Protein AF-A0AAV2DUT7-F1 (afdb_monomer_lite)

pLDDT: mean 78.94, std 16.52, range [27.44, 97.69]

Radius of gyration: 14.29 Å; chains: 1; bounding box: 32×25×36 Å

Structure (mmCIF, N/CA/C/O backbone):
data_AF-A0AAV2DUT7-F1
#
_entry.id   AF-A0AAV2DUT7-F1
#
loop_
_atom_site.group_PDB
_atom_site.id
_atom_site.type_symbol
_atom_site.label_atom_id
_atom_site.label_alt_id
_atom_site.label_comp_id
_atom_site.label_asym_id
_atom_site.label_entity_id
_atom_site.label_seq_id
_atom_site.pdbx_PDB_ins_code
_atom_site.Cartn_x
_atom_site.Cartn_y
_atom_site.Cartn_z
_atom_site.occupancy
_atom_site.B_iso_or_equiv
_atom_site.auth_seq_id
_atom_site.auth_comp_id
_atom_site.auth_asym_id
_atom_site.auth_atom_id
_atom_site.pdbx_PDB_model_num
ATOM 1 N N . MET A 1 1 ? 10.977 -15.217 5.627 1.00 29.53 1 MET A N 1
ATOM 2 C CA . MET A 1 1 ? 10.862 -13.806 5.208 1.00 29.53 1 MET A CA 1
ATOM 3 C C . MET A 1 1 ? 9.578 -13.704 4.399 1.00 29.53 1 MET A C 1
ATOM 5 O O . MET A 1 1 ? 9.556 -14.195 3.278 1.00 2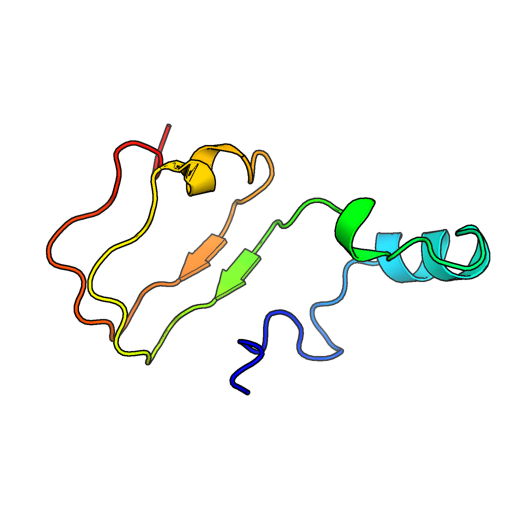9.53 1 MET A O 1
ATOM 9 N N . ASN A 1 2 ? 8.481 -13.234 5.002 1.00 27.44 2 ASN A N 1
ATOM 10 C CA . ASN A 1 2 ? 7.192 -13.102 4.314 1.00 27.44 2 ASN A CA 1
ATOM 11 C C . ASN A 1 2 ? 7.300 -11.937 3.328 1.00 27.44 2 ASN A C 1
ATOM 13 O O . ASN A 1 2 ? 6.962 -10.801 3.647 1.00 27.44 2 ASN A O 1
ATOM 17 N N . ILE A 1 3 ? 7.812 -12.218 2.133 1.00 36.19 3 ILE A N 1
ATOM 18 C CA . ILE A 1 3 ? 7.480 -11.402 0.975 1.00 36.19 3 ILE A CA 1
ATOM 19 C C . ILE A 1 3 ? 6.001 -11.702 0.773 1.00 36.19 3 ILE A C 1
ATOM 21 O O . ILE A 1 3 ? 5.636 -12.772 0.283 1.00 36.19 3 ILE A O 1
ATOM 25 N N . ILE A 1 4 ? 5.157 -10.811 1.301 1.00 45.97 4 ILE A N 1
ATOM 26 C CA . ILE A 1 4 ? 3.747 -10.690 0.939 1.00 45.97 4 ILE A CA 1
ATOM 27 C C . ILE A 1 4 ? 3.680 -11.016 -0.551 1.00 45.97 4 ILE A C 1
ATOM 29 O O . ILE A 1 4 ? 4.468 -10.476 -1.325 1.00 45.97 4 ILE A O 1
ATOM 33 N N . ARG A 1 5 ? 2.849 -11.980 -0.944 1.00 47.50 5 ARG A N 1
ATOM 34 C CA . ARG A 1 5 ? 2.687 -12.379 -2.345 1.00 47.50 5 ARG A CA 1
ATOM 35 C C . ARG A 1 5 ? 2.030 -11.213 -3.088 1.00 47.50 5 ARG A C 1
ATOM 37 O O . ARG A 1 5 ? 0.834 -11.252 -3.333 1.00 47.50 5 ARG A O 1
ATOM 44 N N . ILE A 1 6 ? 2.782 -10.144 -3.357 1.00 51.28 6 ILE A N 1
ATOM 45 C CA . ILE A 1 6 ? 2.273 -8.956 -4.048 1.00 51.28 6 ILE A CA 1
ATOM 46 C C . ILE A 1 6 ? 1.958 -9.327 -5.503 1.00 51.28 6 ILE A C 1
ATOM 48 O O . ILE A 1 6 ? 1.078 -8.730 -6.103 1.00 51.28 6 ILE A O 1
ATOM 52 N N . TRP A 1 7 ? 2.582 -10.383 -6.039 1.00 53.53 7 TRP A N 1
ATOM 53 C CA . TRP A 1 7 ? 2.377 -10.805 -7.417 1.00 53.53 7 TRP A CA 1
ATOM 54 C C . TRP A 1 7 ? 2.406 -12.337 -7.513 1.00 53.53 7 TRP A C 1
ATOM 56 O O . TRP A 1 7 ? 3.464 -12.961 -7.411 1.00 53.53 7 TRP A O 1
ATOM 66 N N . ASP A 1 8 ? 1.237 -12.964 -7.677 1.00 51.50 8 ASP A N 1
ATOM 67 C CA . ASP A 1 8 ? 1.174 -14.219 -8.436 1.00 51.50 8 ASP A CA 1
ATOM 68 C C . ASP A 1 8 ? 1.617 -13.887 -9.875 1.00 51.50 8 ASP A C 1
ATOM 70 O O . ASP A 1 8 ? 1.428 -12.756 -10.325 1.00 51.50 8 ASP A O 1
ATOM 74 N N . SER A 1 9 ? 2.204 -14.823 -10.624 1.00 54.22 9 SER A N 1
ATOM 75 C CA . SER A 1 9 ? 2.701 -14.548 -11.990 1.00 54.22 9 SER A CA 1
ATOM 76 C C . SER A 1 9 ? 1.618 -14.026 -12.944 1.00 54.22 9 SER A C 1
ATOM 78 O O . SER A 1 9 ? 1.925 -13.510 -14.012 1.00 54.22 9 SER A O 1
ATOM 80 N N . ARG A 1 10 ? 0.350 -14.160 -12.547 1.00 53.34 10 ARG A N 1
ATOM 81 C CA . ARG A 1 10 ? -0.848 -13.697 -13.249 1.00 53.34 10 ARG A CA 1
ATOM 82 C C . ARG A 1 10 ? -1.196 -12.224 -13.010 1.00 53.34 10 ARG A C 1
ATOM 84 O O . ARG A 1 10 ? -2.024 -11.705 -13.748 1.00 53.34 10 ARG A O 1
ATOM 91 N N . ASP A 1 11 ? -0.598 -11.573 -12.012 1.00 59.81 11 ASP A N 1
ATOM 92 C CA . ASP A 1 11 ? -0.911 -10.187 -11.628 1.00 59.81 11 ASP A CA 1
ATOM 93 C C . ASP A 1 11 ? 0.208 -9.189 -11.974 1.00 59.81 11 ASP A C 1
ATOM 95 O O . ASP A 1 11 ? 0.060 -7.998 -11.714 1.00 59.81 11 ASP A O 1
ATOM 99 N N . VAL A 1 12 ? 1.322 -9.650 -12.553 1.00 66.56 12 VAL A N 1
ATOM 100 C CA . VAL A 1 12 ? 2.432 -8.785 -12.977 1.00 66.56 12 VAL A CA 1
ATOM 101 C C . VAL A 1 12 ? 1.955 -7.871 -14.119 1.00 66.56 12 VAL A C 1
ATOM 103 O O . VAL A 1 12 ? 1.531 -8.398 -15.148 1.00 66.56 12 VAL A O 1
ATOM 106 N N . PRO A 1 13 ? 2.015 -6.529 -13.978 1.00 69.88 13 PRO A N 1
ATOM 107 C CA . PRO A 1 13 ? 1.582 -5.613 -15.031 1.00 69.88 13 PRO A CA 1
ATOM 108 C C . PRO A 1 13 ? 2.360 -5.819 -16.332 1.00 69.88 13 PRO A C 1
ATOM 110 O O . PRO A 1 13 ? 3.574 -6.029 -16.307 1.00 69.88 13 PRO A O 1
ATOM 113 N N . ASP A 1 14 ? 1.687 -5.682 -17.475 1.00 74.56 14 ASP A N 1
ATOM 114 C CA . ASP A 1 14 ? 2.316 -5.807 -18.796 1.00 74.56 14 ASP A CA 1
ATOM 115 C C . ASP A 1 14 ? 3.488 -4.828 -18.983 1.00 74.56 14 ASP A C 1
ATOM 117 O O . ASP A 1 14 ? 4.413 -5.110 -19.747 1.00 74.56 14 ASP A O 1
ATOM 121 N N . GLU A 1 15 ? 3.480 -3.678 -18.291 1.00 73.75 15 GLU A N 1
ATOM 122 C CA . GLU A 1 15 ? 4.614 -2.750 -18.280 1.00 73.75 15 GLU A CA 1
ATOM 123 C C . GLU A 1 15 ? 5.901 -3.394 -17.761 1.00 73.75 15 GLU A C 1
ATOM 125 O O . GLU A 1 15 ? 6.963 -3.118 -18.313 1.00 73.75 15 GLU A O 1
ATOM 130 N N . VAL A 1 16 ? 5.823 -4.283 -16.766 1.00 74.88 16 VAL A N 1
ATOM 131 C CA . VAL A 1 16 ? 6.994 -4.939 -16.159 1.00 74.88 16 VAL A CA 1
ATOM 132 C C . VAL A 1 16 ? 7.770 -5.737 -17.199 1.00 74.88 16 VAL A C 1
ATOM 134 O O . VAL A 1 16 ? 8.991 -5.632 -17.269 1.00 74.88 16 VAL A O 1
ATOM 137 N N . TYR A 1 17 ? 7.060 -6.485 -18.046 1.00 73.25 17 TYR A N 1
ATOM 138 C CA . TYR A 1 17 ? 7.669 -7.261 -19.128 1.00 73.25 17 TYR A CA 1
ATOM 139 C C . TYR A 1 17 ? 8.270 -6.375 -20.226 1.00 73.25 17 TYR A C 1
ATOM 141 O O . TYR A 1 17 ? 9.173 -6.806 -20.933 1.00 73.25 17 TYR A O 1
ATOM 149 N N . LYS A 1 18 ? 7.784 -5.137 -20.385 1.00 75.06 18 LYS A N 1
ATOM 150 C CA . LYS A 1 18 ? 8.330 -4.177 -21.360 1.00 75.06 18 LYS A CA 1
ATOM 151 C C . LYS A 1 18 ? 9.584 -3.485 -20.840 1.00 75.06 18 LYS A C 1
ATOM 153 O O . LYS A 1 18 ? 10.457 -3.149 -21.634 1.00 75.06 18 LYS A O 1
ATOM 158 N N . ILE A 1 19 ? 9.661 -3.247 -19.532 1.00 74.88 19 ILE A N 1
ATOM 159 C CA . ILE A 1 19 ? 10.804 -2.563 -18.924 1.00 74.88 19 ILE A CA 1
ATOM 160 C C . ILE A 1 19 ? 11.897 -3.529 -18.473 1.00 74.88 19 ILE A C 1
ATOM 162 O O . ILE A 1 19 ? 13.040 -3.107 -18.388 1.00 74.88 19 ILE A O 1
ATOM 166 N N . SER A 1 20 ? 11.602 -4.810 -18.219 1.00 68.62 20 SER A N 1
ATOM 167 C CA . SER A 1 20 ? 12.617 -5.776 -17.764 1.00 68.62 20 SER A CA 1
ATOM 168 C C . SER A 1 20 ? 13.816 -5.867 -18.706 1.00 68.62 20 SER A C 1
ATOM 170 O O . SER A 1 20 ? 14.938 -6.045 -18.247 1.00 68.62 20 SER A O 1
ATOM 172 N N . ASP A 1 21 ? 13.574 -5.687 -20.005 1.00 70.25 21 ASP A N 1
ATOM 173 C CA . ASP A 1 21 ? 14.603 -5.713 -21.047 1.00 70.25 21 ASP A CA 1
ATOM 174 C C . ASP A 1 21 ? 15.287 -4.344 -21.242 1.00 70.25 21 ASP A C 1
ATOM 176 O O . ASP A 1 21 ? 16.297 -4.246 -21.936 1.00 70.25 21 ASP A O 1
ATOM 180 N N . ALA A 1 22 ? 14.731 -3.282 -20.648 1.00 71.19 22 ALA A N 1
ATOM 181 C CA . ALA A 1 22 ? 15.178 -1.895 -20.781 1.00 71.19 22 ALA A CA 1
ATOM 182 C C . ALA A 1 22 ? 15.895 -1.346 -19.531 1.00 71.19 22 ALA A C 1
ATOM 184 O O . ALA A 1 22 ? 16.528 -0.295 -19.619 1.00 71.19 22 ALA A O 1
ATOM 185 N N . LEU A 1 23 ? 15.789 -2.025 -18.386 1.00 72.31 23 LEU A N 1
ATOM 186 C CA . LEU A 1 23 ? 16.390 -1.610 -17.117 1.00 72.31 23 LEU A CA 1
ATOM 187 C C . LEU A 1 23 ? 17.884 -1.964 -17.061 1.00 72.31 23 LEU A C 1
ATOM 189 O O . LEU A 1 23 ? 18.303 -3.043 -17.488 1.00 72.31 23 LEU A O 1
ATOM 193 N N . GLY A 1 24 ? 18.693 -1.046 -16.528 1.00 73.62 24 GLY A N 1
ATOM 194 C CA . GLY A 1 24 ? 20.133 -1.251 -16.349 1.00 73.62 24 GLY A CA 1
ATOM 195 C C . GLY A 1 24 ? 20.459 -2.264 -15.245 1.00 73.62 24 GLY A C 1
ATOM 196 O O . GLY A 1 24 ? 19.634 -2.552 -14.377 1.00 73.62 24 GLY A O 1
ATOM 197 N N . GLU A 1 25 ? 21.687 -2.797 -15.231 1.00 71.88 25 GLU A N 1
ATOM 198 C CA . GLU A 1 25 ? 22.143 -3.658 -14.131 1.00 71.88 25 GLU A CA 1
ATOM 199 C C . GLU A 1 25 ? 21.997 -2.933 -12.782 1.00 71.88 25 GLU A C 1
ATOM 201 O O . GLU A 1 25 ? 22.658 -1.930 -12.518 1.00 71.88 25 GLU A O 1
ATOM 206 N N . GLY A 1 26 ? 21.124 -3.457 -11.918 1.00 72.00 26 GLY A N 1
ATOM 207 C CA . GLY A 1 26 ? 20.854 -2.910 -10.586 1.00 72.00 26 GLY A CA 1
ATOM 208 C C . GLY A 1 26 ? 19.537 -2.146 -10.461 1.00 72.00 26 GLY A C 1
ATOM 209 O O . GLY A 1 26 ? 19.092 -1.928 -9.333 1.00 72.00 26 GLY A O 1
ATOM 210 N N . GLU A 1 27 ? 18.878 -1.813 -11.571 1.00 70.94 27 GLU A N 1
ATOM 211 C CA . GLU A 1 27 ? 17.541 -1.230 -11.532 1.00 70.94 27 GLU A CA 1
ATOM 212 C C . GLU A 1 27 ? 16.493 -2.315 -11.299 1.00 70.94 27 GLU A C 1
ATOM 214 O O . GLU A 1 27 ? 16.446 -3.362 -11.953 1.00 70.94 27 GLU A O 1
ATOM 219 N N . LYS A 1 28 ? 15.641 -2.074 -10.310 1.00 76.62 28 LYS A N 1
ATOM 220 C CA . LYS A 1 28 ? 14.592 -3.007 -9.933 1.00 76.62 28 LYS A CA 1
ATOM 221 C C . LYS A 1 28 ? 13.311 -2.587 -10.622 1.00 76.62 28 LYS A C 1
ATOM 223 O O . LYS A 1 28 ? 12.865 -1.460 -10.464 1.00 76.62 28 LYS A O 1
ATOM 228 N N . TRP A 1 29 ? 12.665 -3.509 -11.324 1.00 71.75 29 TRP A N 1
ATOM 229 C CA . TRP A 1 29 ? 11.432 -3.204 -12.055 1.00 71.75 29 TRP A CA 1
ATOM 230 C C . TRP A 1 29 ? 10.317 -2.627 -11.172 1.00 71.75 29 TRP A C 1
ATOM 232 O O . TRP A 1 29 ? 9.505 -1.839 -11.643 1.00 71.75 29 TRP A O 1
ATOM 242 N N . TRP A 1 30 ? 10.302 -2.965 -9.880 1.00 73.75 30 TRP A N 1
ATOM 243 C CA . TRP A 1 30 ? 9.336 -2.432 -8.919 1.00 73.75 30 TRP A CA 1
ATOM 244 C C . TRP A 1 30 ? 9.610 -0.982 -8.492 1.00 73.75 30 TRP A C 1
ATOM 246 O O . TRP A 1 30 ? 8.787 -0.403 -7.796 1.00 73.75 30 TRP A O 1
ATOM 256 N N . GLU A 1 31 ? 10.745 -0.393 -8.871 1.00 73.38 31 GLU A N 1
ATOM 257 C CA . GLU A 1 31 ? 11.009 1.047 -8.721 1.00 73.38 31 GLU A CA 1
ATOM 258 C C . GLU A 1 31 ? 10.461 1.850 -9.912 1.00 73.38 31 GLU A C 1
ATOM 260 O O . GLU A 1 31 ? 10.322 3.065 -9.823 1.00 73.38 31 GLU A O 1
ATOM 265 N N . ALA A 1 32 ? 10.128 1.173 -11.014 1.00 70.12 32 ALA A N 1
ATOM 266 C CA . ALA A 1 32 ? 9.673 1.779 -12.262 1.00 70.12 32 ALA A CA 1
ATOM 267 C C . ALA A 1 32 ? 8.185 1.518 -12.567 1.00 70.12 32 ALA A C 1
ATOM 269 O O . ALA A 1 32 ? 7.663 2.042 -13.550 1.00 70.12 32 ALA A O 1
ATOM 270 N N . VAL A 1 33 ? 7.497 0.713 -11.747 1.00 76.19 33 VAL A N 1
ATOM 271 C CA . VAL A 1 33 ? 6.072 0.398 -11.913 1.00 76.19 33 VAL A CA 1
ATOM 272 C C . VAL A 1 33 ? 5.309 0.707 -10.639 1.00 76.19 33 VAL A C 1
ATOM 274 O O . VAL A 1 33 ? 5.572 0.141 -9.579 1.00 76.19 33 VAL A O 1
ATOM 277 N N . GLU A 1 34 ? 4.319 1.580 -10.779 1.00 82.75 34 GLU A N 1
ATOM 278 C CA . GLU A 1 34 ? 3.425 1.969 -9.697 1.00 82.75 34 GLU A CA 1
ATOM 279 C C . GLU A 1 34 ? 2.463 0.833 -9.316 1.00 82.75 34 GLU A C 1
ATOM 281 O O . GLU A 1 34 ? 1.884 0.148 -10.167 1.00 82.75 34 GLU A O 1
ATOM 286 N N . LEU A 1 35 ? 2.256 0.646 -8.011 1.00 83.88 35 LEU A N 1
ATOM 287 C CA . LEU A 1 35 ? 1.421 -0.430 -7.483 1.00 83.88 35 LEU A CA 1
ATOM 288 C C . LEU A 1 35 ? -0.070 -0.088 -7.600 1.00 83.88 35 LEU A C 1
ATOM 290 O O . LEU A 1 35 ? -0.550 0.824 -6.938 1.00 83.88 35 LEU A O 1
ATOM 294 N N . GLN A 1 36 ? -0.828 -0.876 -8.368 1.00 86.69 36 GLN A N 1
ATOM 295 C CA . GLN A 1 36 ? -2.281 -0.686 -8.506 1.00 86.69 36 GLN A CA 1
ATOM 296 C C . GLN A 1 36 ? -3.117 -1.520 -7.534 1.00 86.69 36 GLN A C 1
ATOM 298 O O . GLN A 1 36 ? -4.229 -1.128 -7.177 1.00 86.69 36 GLN A O 1
ATOM 303 N N . LYS A 1 37 ? -2.609 -2.680 -7.110 1.00 86.00 37 LYS A N 1
ATOM 304 C CA . LYS A 1 37 ? -3.325 -3.600 -6.222 1.00 86.00 37 LYS A CA 1
ATOM 305 C C . LYS A 1 37 ? -2.408 -4.074 -5.106 1.00 86.00 37 LYS A C 1
ATOM 307 O O . LYS A 1 37 ? -1.333 -4.598 -5.372 1.00 86.00 37 LYS A O 1
ATOM 312 N N . LEU A 1 38 ? -2.856 -3.942 -3.864 1.00 87.12 38 LEU A N 1
ATOM 313 C CA . LEU A 1 38 ? -2.137 -4.377 -2.674 1.00 87.12 38 LEU A CA 1
ATOM 314 C C . LEU A 1 38 ? -3.028 -5.311 -1.858 1.00 87.12 38 LEU A C 1
ATOM 316 O O . LEU A 1 38 ? -4.020 -4.896 -1.255 1.00 87.12 38 LEU A O 1
ATOM 320 N N . ILE A 1 39 ? -2.671 -6.594 -1.848 1.00 89.12 39 ILE A N 1
ATOM 321 C CA . ILE A 1 39 ? -3.402 -7.635 -1.126 1.00 89.12 39 ILE A CA 1
ATOM 322 C C . ILE A 1 39 ? -2.595 -8.044 0.103 1.00 89.12 39 ILE A C 1
ATOM 324 O O . ILE A 1 3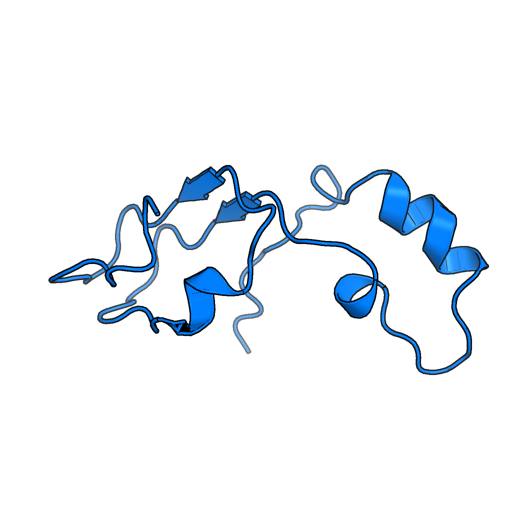9 ? -1.560 -8.698 0.010 1.00 89.12 39 ILE A O 1
ATOM 328 N N . LEU A 1 40 ? -3.100 -7.659 1.269 1.00 89.75 40 LEU A N 1
ATOM 329 C CA . LEU A 1 40 ? -2.518 -7.932 2.583 1.00 89.75 40 LEU A CA 1
ATOM 330 C C . LEU A 1 40 ? -3.472 -8.750 3.459 1.00 89.75 40 LEU A C 1
ATOM 332 O O . LEU A 1 40 ? -3.318 -8.797 4.680 1.00 89.75 40 LEU A O 1
ATOM 336 N N . ALA A 1 41 ? -4.470 -9.383 2.845 1.00 91.56 41 ALA A N 1
ATOM 337 C CA . ALA A 1 41 ? -5.478 -10.154 3.547 1.00 91.56 41 ALA A CA 1
ATOM 338 C C . ALA A 1 41 ? -4.872 -11.335 4.324 1.00 91.56 41 ALA A C 1
ATOM 340 O O . ALA A 1 41 ? -3.875 -11.915 3.891 1.00 91.56 41 ALA A O 1
ATOM 341 N N . HIS A 1 42 ? -5.518 -11.721 5.427 1.00 94.31 42 HIS A N 1
ATOM 342 C CA . HIS A 1 42 ? -5.119 -12.850 6.279 1.00 94.31 42 HIS A CA 1
ATOM 343 C C . HIS A 1 42 ? -3.715 -12.706 6.887 1.00 94.31 42 HIS A C 1
ATOM 345 O O . HIS A 1 42 ? -2.920 -13.646 6.872 1.00 94.31 42 HIS A O 1
ATOM 351 N N . ASN A 1 43 ? -3.419 -11.528 7.434 1.00 92.12 43 ASN A N 1
ATOM 352 C CA . ASN A 1 43 ? -2.200 -11.273 8.199 1.00 92.12 43 ASN A CA 1
ATOM 353 C C . ASN A 1 43 ? -2.548 -10.811 9.624 1.00 92.12 43 ASN A C 1
ATOM 355 O O . ASN A 1 43 ? -3.701 -10.801 10.044 1.00 92.12 43 ASN A O 1
ATOM 359 N N . GLU A 1 44 ? -1.529 -10.445 10.395 1.00 96.75 44 GLU A N 1
ATOM 360 C CA . GLU A 1 44 ? -1.680 -9.923 11.754 1.00 96.75 44 GLU A CA 1
ATOM 361 C C . GLU A 1 44 ? -1.344 -8.428 11.826 1.00 96.75 44 GLU A C 1
ATOM 363 O O . GLU A 1 44 ? -0.748 -7.964 12.792 1.00 96.75 44 GLU A O 1
ATOM 368 N N . ILE A 1 45 ? -1.677 -7.665 10.781 1.00 95.00 45 ILE A N 1
ATOM 369 C CA . ILE A 1 45 ? -1.367 -6.233 10.731 1.00 95.00 45 ILE A CA 1
ATOM 370 C C . ILE A 1 45 ? -2.276 -5.503 11.721 1.00 95.00 45 ILE A C 1
ATOM 372 O O . ILE A 1 45 ? -3.497 -5.587 11.614 1.00 95.00 45 ILE A O 1
ATOM 376 N N . GLU A 1 46 ? -1.675 -4.793 12.672 1.00 96.69 46 GLU A N 1
ATOM 377 C CA . GLU A 1 46 ? -2.379 -3.999 13.692 1.00 96.69 46 GLU A CA 1
ATOM 378 C C . GLU A 1 46 ? -2.443 -2.509 13.337 1.00 96.69 46 GLU A C 1
ATOM 380 O O . GLU A 1 46 ? -3.379 -1.820 13.734 1.00 96.69 46 GLU A O 1
ATOM 385 N N . LEU A 1 47 ? -1.469 -2.027 12.559 1.00 94.56 47 LEU A N 1
ATOM 386 C CA . LEU A 1 47 ? -1.339 -0.636 12.137 1.00 94.56 47 LEU A CA 1
ATOM 387 C C . LEU A 1 47 ? -0.829 -0.569 10.695 1.00 94.56 47 LEU A C 1
ATOM 389 O O . LEU A 1 47 ? 0.081 -1.308 10.312 1.00 94.56 47 LEU A O 1
ATOM 393 N N . LEU A 1 48 ? -1.368 0.368 9.921 1.00 92.38 48 LEU A N 1
ATOM 394 C CA . LEU A 1 48 ? -0.816 0.774 8.631 1.00 92.38 48 LEU A CA 1
ATOM 395 C C . LEU A 1 48 ? -0.240 2.185 8.735 1.00 92.38 48 LEU A C 1
ATOM 397 O O . LEU A 1 48 ? -0.781 3.037 9.432 1.00 92.38 48 LEU A O 1
ATOM 401 N N . LYS A 1 49 ? 0.864 2.430 8.033 1.00 91.75 49 LYS A N 1
ATOM 402 C CA . LYS A 1 49 ? 1.522 3.739 8.010 1.00 91.75 49 LYS A CA 1
ATOM 403 C C . LYS A 1 49 ? 0.839 4.684 7.021 1.00 91.75 49 LYS A C 1
ATOM 405 O O . LYS A 1 49 ? 0.360 4.243 5.980 1.00 91.75 49 LYS A O 1
ATOM 410 N N . GLU A 1 50 ? 0.924 5.985 7.296 1.00 92.25 50 GLU A N 1
ATOM 411 C CA . GLU A 1 50 ? 0.488 7.057 6.381 1.00 92.25 50 GLU A CA 1
ATOM 412 C C . GLU A 1 50 ? 1.260 7.066 5.046 1.00 92.25 50 GLU A C 1
ATOM 414 O O . GLU A 1 50 ? 0.788 7.626 4.060 1.00 92.25 50 GLU A O 1
ATOM 419 N N . ASP A 1 51 ? 2.409 6.381 4.971 1.00 90.00 51 ASP A N 1
ATOM 420 C CA . ASP A 1 51 ? 3.190 6.201 3.737 1.00 90.00 51 ASP A CA 1
ATOM 421 C C . ASP A 1 51 ? 2.396 5.509 2.611 1.00 90.00 51 ASP A C 1
ATOM 423 O O . ASP A 1 51 ? 2.802 5.577 1.452 1.00 90.00 51 ASP A O 1
ATOM 427 N N . LEU A 1 52 ? 1.249 4.883 2.921 1.00 88.94 52 LEU A N 1
ATOM 428 C CA . LEU A 1 52 ? 0.283 4.384 1.931 1.00 88.94 52 LEU A CA 1
ATOM 429 C C . LEU A 1 52 ? -0.103 5.441 0.891 1.00 88.94 52 LEU A C 1
ATOM 431 O O . LEU A 1 52 ? -0.346 5.084 -0.259 1.00 88.94 52 LEU A O 1
ATOM 435 N N . ARG A 1 53 ? -0.081 6.728 1.259 1.00 89.94 53 ARG A N 1
ATOM 436 C CA . ARG A 1 53 ? -0.368 7.844 0.346 1.00 89.94 53 ARG A CA 1
ATOM 437 C C . ARG A 1 53 ? 0.607 7.965 -0.825 1.00 89.94 53 ARG A C 1
ATOM 439 O O . ARG A 1 53 ? 0.286 8.593 -1.826 1.00 89.94 53 ARG A O 1
ATOM 446 N N . ASN A 1 54 ? 1.801 7.379 -0.705 1.00 89.62 54 ASN A N 1
ATOM 447 C CA . ASN A 1 54 ? 2.791 7.379 -1.780 1.00 89.62 54 ASN A CA 1
ATOM 448 C C . ASN A 1 54 ? 2.413 6.405 -2.903 1.00 89.62 54 ASN A C 1
ATOM 450 O O . ASN A 1 54 ? 2.928 6.528 -4.010 1.00 89.62 54 ASN A O 1
ATOM 454 N N . LEU A 1 55 ? 1.508 5.455 -2.645 1.00 88.06 55 LEU A N 1
ATOM 455 C CA . LEU A 1 55 ? 0.998 4.526 -3.651 1.00 88.06 55 LEU A CA 1
ATOM 456 C C . LEU A 1 55 ? -0.117 5.201 -4.462 1.00 88.06 55 LEU A C 1
ATOM 458 O O . LEU A 1 55 ? -1.278 4.807 -4.406 1.00 88.06 55 LEU A O 1
ATOM 462 N N . THR A 1 56 ? 0.247 6.245 -5.206 1.00 88.31 56 THR A N 1
ATOM 463 C CA . THR A 1 56 ? -0.692 7.158 -5.890 1.00 88.31 56 THR A CA 1
ATOM 464 C C . THR A 1 56 ? -1.586 6.481 -6.932 1.00 88.31 56 THR A C 1
ATOM 466 O O . THR A 1 56 ? -2.672 6.973 -7.223 1.00 88.31 56 THR A O 1
ATOM 469 N N . GLN A 1 57 ? -1.162 5.332 -7.465 1.00 88.75 57 GLN A N 1
ATOM 470 C CA . GLN A 1 57 ? -1.922 4.552 -8.444 1.00 88.75 57 GLN A CA 1
ATOM 471 C C . GLN A 1 57 ? -2.697 3.380 -7.819 1.00 88.75 57 GLN A C 1
ATOM 473 O O . GLN A 1 57 ? -3.289 2.580 -8.552 1.00 88.75 57 GLN A O 1
ATOM 478 N N . LEU A 1 58 ? -2.698 3.243 -6.487 1.00 88.50 58 LEU A N 1
ATOM 479 C CA . LEU A 1 58 ? -3.359 2.139 -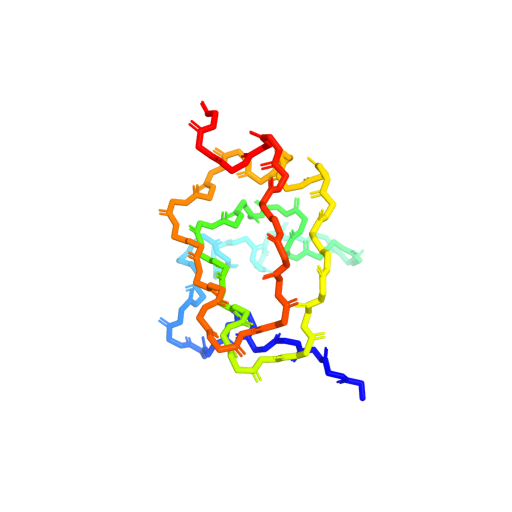5.799 1.00 88.50 58 LEU A CA 1
ATOM 480 C C . LEU A 1 58 ? -4.880 2.274 -5.905 1.00 88.50 58 LEU A C 1
ATOM 482 O O . LEU A 1 58 ? -5.486 3.191 -5.366 1.00 88.50 58 LEU A O 1
ATOM 486 N N . THR A 1 59 ? -5.512 1.310 -6.567 1.00 89.94 59 THR A N 1
ATOM 487 C CA . THR A 1 59 ? -6.971 1.263 -6.766 1.00 89.94 59 THR A CA 1
ATOM 488 C C . THR A 1 59 ? -7.633 0.127 -5.996 1.00 89.94 59 THR A C 1
ATOM 490 O O . THR A 1 59 ? -8.836 0.165 -5.743 1.00 89.94 59 THR A 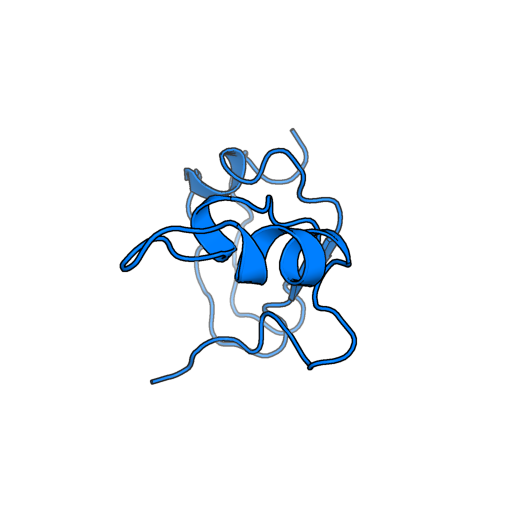O 1
ATOM 493 N N . VAL A 1 60 ? -6.862 -0.891 -5.602 1.00 89.62 60 VAL A N 1
ATOM 494 C CA . VAL A 1 60 ? -7.359 -2.028 -4.821 1.00 89.62 60 VAL A CA 1
ATOM 495 C C . VAL A 1 60 ? -6.478 -2.233 -3.600 1.00 89.62 60 VAL A C 1
ATOM 497 O O . VAL A 1 60 ? -5.308 -2.581 -3.724 1.00 89.62 60 VAL A O 1
ATOM 500 N N . LEU A 1 61 ? -7.065 -2.101 -2.414 1.00 91.56 61 LEU A N 1
ATOM 501 C CA . LEU A 1 61 ? -6.424 -2.413 -1.140 1.00 91.56 61 LEU A CA 1
ATOM 502 C C . LEU A 1 61 ? -7.273 -3.444 -0.395 1.00 91.56 61 LEU A C 1
ATOM 504 O O . LEU A 1 61 ? -8.389 -3.148 0.028 1.00 91.56 61 LEU A O 1
ATOM 508 N N . ASN A 1 62 ? -6.760 -4.666 -0.235 1.00 92.75 62 ASN A N 1
ATOM 509 C CA . ASN A 1 62 ? -7.445 -5.710 0.527 1.00 92.75 62 ASN A CA 1
ATOM 510 C C . ASN A 1 62 ? -6.722 -5.976 1.849 1.00 92.75 62 ASN A C 1
ATOM 512 O O . ASN A 1 62 ? -5.647 -6.574 1.872 1.00 92.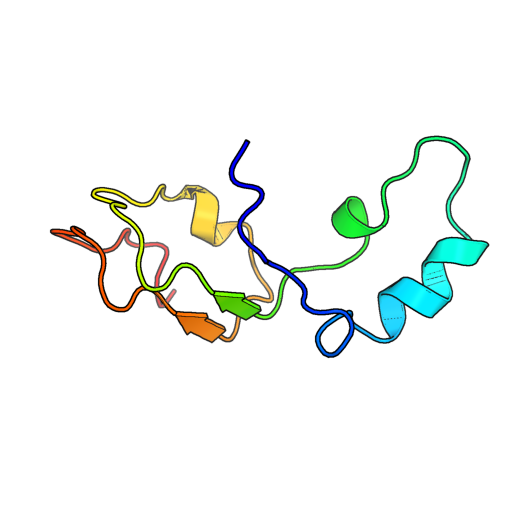75 62 ASN A O 1
ATOM 516 N N . LEU A 1 63 ? -7.364 -5.571 2.942 1.00 93.44 63 LEU A N 1
ATOM 517 C CA . LEU A 1 63 ? -6.883 -5.710 4.318 1.00 93.44 63 LEU A CA 1
ATOM 518 C C . LEU A 1 63 ? -7.718 -6.696 5.142 1.00 93.44 63 LEU A C 1
ATOM 520 O O . LEU A 1 63 ? -7.568 -6.756 6.361 1.00 93.44 63 LEU A O 1
ATOM 524 N N . SER A 1 64 ? -8.610 -7.458 4.50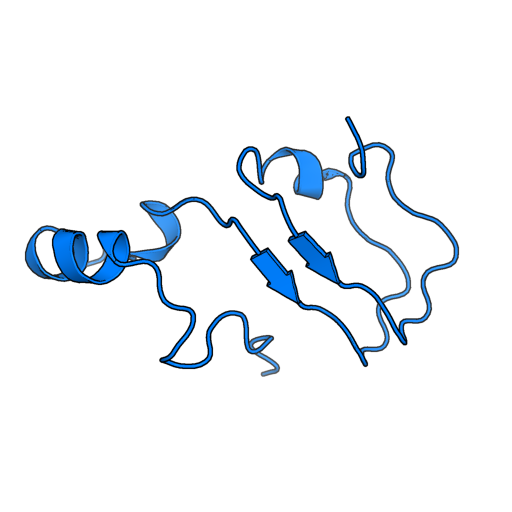5 1.00 93.81 64 SER A N 1
ATOM 525 C CA . SER A 1 64 ? -9.513 -8.375 5.209 1.00 93.81 64 SER A CA 1
ATOM 526 C C . SER A 1 64 ? -8.757 -9.379 6.084 1.00 93.81 64 SER A C 1
ATOM 528 O O . SER A 1 64 ? -7.658 -9.813 5.749 1.00 93.81 64 SER A O 1
ATOM 530 N N . ASN A 1 65 ? -9.352 -9.768 7.214 1.00 96.38 65 ASN A N 1
ATOM 531 C CA . ASN A 1 65 ? -8.741 -10.699 8.168 1.00 96.38 65 ASN A CA 1
ATOM 532 C C . ASN A 1 65 ? -7.357 -10.226 8.658 1.00 96.38 65 ASN A C 1
ATOM 534 O O . ASN A 1 65 ? -6.379 -10.962 8.570 1.00 96.38 65 ASN A O 1
ATOM 538 N N . ASN A 1 66 ? -7.299 -8.986 9.150 1.00 96.25 66 ASN A N 1
ATOM 539 C CA . ASN A 1 66 ? -6.177 -8.423 9.906 1.00 96.25 66 ASN A CA 1
ATOM 540 C C . ASN A 1 66 ? -6.627 -8.009 11.315 1.00 96.25 66 ASN A C 1
ATOM 542 O O . ASN A 1 66 ? -7.787 -8.197 11.683 1.00 96.25 66 ASN A O 1
ATOM 546 N N . LYS A 1 67 ? -5.711 -7.443 12.104 1.00 97.69 67 LYS A N 1
ATOM 547 C CA . LYS A 1 67 ? -5.950 -6.962 13.474 1.00 97.69 67 LYS A CA 1
ATOM 548 C C . LYS A 1 67 ? -6.034 -5.428 13.550 1.00 97.69 67 LYS A C 1
ATOM 550 O O . LYS A 1 67 ? -5.815 -4.853 14.612 1.00 97.69 67 LYS A O 1
ATOM 555 N N . LEU A 1 68 ? -6.315 -4.769 12.423 1.00 95.94 68 LEU A N 1
ATOM 556 C CA . LEU A 1 68 ? -6.375 -3.312 12.327 1.00 95.94 68 LEU A CA 1
ATOM 557 C C . LEU A 1 68 ? -7.486 -2.761 13.218 1.00 95.94 68 LEU A C 1
ATOM 559 O O . LEU A 1 68 ? -8.637 -3.182 13.109 1.00 95.94 68 LEU A O 1
ATOM 563 N N . GLN A 1 69 ? -7.130 -1.807 14.074 1.00 94.94 69 GLN A N 1
ATOM 564 C CA . GLN A 1 69 ? -8.097 -1.077 14.901 1.00 94.94 69 GLN A CA 1
ATOM 565 C C . GLN A 1 69 ? -8.626 0.169 14.186 1.00 94.94 69 GLN A C 1
ATOM 567 O O . GLN A 1 69 ? -9.775 0.557 14.380 1.00 94.94 69 GLN A O 1
ATOM 572 N N . GLU A 1 70 ? -7.799 0.760 13.327 1.00 94.00 70 GLU A N 1
ATOM 573 C CA . GLU A 1 70 ? -8.107 1.943 12.534 1.00 94.00 70 GLU A CA 1
ATOM 574 C C . GLU A 1 70 ? -7.399 1.882 11.176 1.00 94.00 70 GLU A C 1
ATOM 576 O O . GLU A 1 70 ? -6.472 1.092 10.967 1.00 94.00 70 GLU A O 1
ATOM 581 N N . LEU A 1 71 ? -7.859 2.715 10.242 1.00 92.19 71 LEU A N 1
ATOM 582 C CA . LEU A 1 71 ? -7.184 2.954 8.971 1.00 92.19 71 LEU A CA 1
ATOM 583 C C . LEU A 1 71 ? -6.496 4.327 9.019 1.00 92.19 71 LEU A C 1
ATOM 585 O O . LEU A 1 71 ? -7.084 5.259 9.570 1.00 92.19 71 LEU A O 1
ATOM 589 N N . PRO A 1 72 ? -5.288 4.469 8.440 1.00 91.94 72 PRO A N 1
ATOM 590 C CA . PRO A 1 72 ? -4.626 5.763 8.322 1.00 91.94 72 PRO A CA 1
ATOM 591 C C . PRO A 1 72 ? -5.429 6.691 7.406 1.00 91.94 72 PRO A C 1
ATOM 593 O O . PRO A 1 72 ? -6.158 6.222 6.526 1.00 91.94 72 PRO A O 1
ATOM 596 N N . SER A 1 73 ? -5.257 8.004 7.577 1.00 91.88 73 SER A N 1
ATOM 597 C CA . SER A 1 73 ? -5.981 9.011 6.782 1.00 91.88 73 SER A CA 1
ATOM 598 C C . SER A 1 73 ? -5.722 8.891 5.280 1.00 91.88 73 SER A C 1
ATOM 600 O O . SER A 1 73 ? -6.601 9.187 4.480 1.00 91.88 73 SER A O 1
ATOM 602 N N . ALA A 1 74 ? -4.555 8.360 4.913 1.00 90.25 74 ALA A N 1
ATOM 603 C CA . ALA A 1 74 ? -4.183 8.038 3.543 1.00 90.25 74 ALA A CA 1
ATOM 604 C C . ALA A 1 74 ? -5.133 7.061 2.812 1.00 90.25 74 ALA A C 1
ATOM 606 O O . ALA A 1 74 ? -5.062 6.957 1.590 1.00 90.25 74 ALA A O 1
ATOM 607 N N . VAL A 1 75 ? -5.984 6.294 3.509 1.00 87.62 75 VAL A N 1
ATOM 608 C CA . VAL A 1 75 ? -6.934 5.380 2.850 1.00 87.62 75 VAL A CA 1
ATOM 609 C C . VAL A 1 75 ? -8.212 6.136 2.478 1.00 87.62 75 VAL A C 1
ATOM 611 O O . VAL A 1 75 ? -9.066 6.370 3.330 1.00 87.62 75 VAL A O 1
ATOM 614 N N . GLY A 1 76 ? -8.373 6.445 1.187 1.00 73.25 76 GLY A N 1
ATOM 615 C CA . GLY A 1 76 ? -9.571 7.095 0.637 1.00 73.25 76 GLY A CA 1
ATOM 616 C C . GLY A 1 76 ? -9.449 8.602 0.369 1.00 73.25 76 GLY A C 1
ATOM 617 O O . GLY A 1 76 ? -10.464 9.207 0.022 1.00 73.25 76 GLY A O 1
ATOM 618 N N . GLU A 1 77 ? -8.251 9.181 0.526 1.00 64.19 77 GLU A N 1
ATOM 619 C CA . GLU A 1 77 ? -7.849 10.463 -0.098 1.00 64.19 77 GLU A CA 1
ATOM 620 C C . GLU A 1 77 ? -7.703 10.318 -1.620 1.00 64.19 77 GLU A C 1
ATOM 622 O O . GLU A 1 77 ? -8.109 11.268 -2.330 1.00 64.19 77 GLU A O 1
#

InterPro domains:
  IPR001611 Leucine-rich repeat [PS51450] (57-77)
  IPR025875 Leucine rich repeat 4 [PF12799] (34-71)
  IPR032675 Leucine-rich repeat domain superfamily [G3DSA:3.80.10.10] (9-77)

Sequence (77 aa):
MNIIRIWDSRDVPDEVYKISDALGEGEKWWEAVELQKLILAHNEIELLKEDLRNLTQLTVLNLSNNKLQELPSAVGE

Organism: NCBI:txid586398

Secondary structure (DSSP, 8-state):
--------TTSS-HHHHHHTTTS-TT--HHHHS---EEE--SS------GGGGG-TT--EEE--SS--S---TTTT-

Foldseek 3Di:
DPPPCLDDVVPPDPVLVVCVVVDDVPDDSVVVDQRQEDAPAQDADQDDDLCLLVSVNHPYYHHHNYNHPDYPPSPPD